Protein 3K69 (pdb70)

Sequence (147 aa):
KLDFSVAVHSILYLDAHRDSKVASRELAQSLHLNPVIRNILSVLHKHGYLTGTTVGKNGGYQLDLALADNLGDLYDLTIPPTISYARFITGPSKADQSPIAANISETLTDLFTVADRQYRAYYHQFTADLQADLNHHGTFLQHEQDSE

B-factor: mean 25.62, std 10.58, range [10.16, 74.31]

Solvent-accessible surface area: 9930 Å² total

Nearest PDB structures (foldseek):
  3k69-assembly1_A-2  TM=1.004E+00  e=1.057E-24  Lactiplantibacillus plantarum
  1ylf-assembly1_C  TM=8.216E-01  e=1.507E-05  Bacillus cereus ATCC 14579
  6y42-assembly1_A  TM=6.771E-01  e=1.929E-05  Streptomyces venezuelae ATCC 10712
  2y75-assembly1_E  TM=6.402E-01  e=7.953E-05  Bacillus subtilis
  6apw-assembly1_A  TM=6.575E-01  e=1.290E-01  Staphylococcus aureus

Secondary structure (DSSP, 8-state):
-HHHHHHHHHHHHHHTTTTS-B-HHHHHHHHTS----HHHHHHHHHTTSSEEE-STT-EEE--S-TT--HHHHHHHHSPPPS--GGG--S-------HHHHHHHHHHHHHHHHHHHHHHHHHHT---HHHHHHHSTTHHHHHHHHH-

Radius of gyration: 19.98 Å; Cα contacts (8 Å, |Δi|>4): 142; chains: 1; bounding box: 66×37×32 Å

Foldseek 3Di:
DCLLVLLVQLLVVLVVCQVAFDALVRSCVSVVHDSVSVVSVVLCCVVPQWPFDDDVRTHIHGDDDQQPFQLVSCCSRPPDDQDPVVVWDADDDPPQDPCNVCRRVVVSVVVVVVVVVVSVVRRVDTVQVVVCVVPPCSVVVVVVVVD

CATH classification: 1.10.10.10

Structure (mmCIF, N/CA/C/O backbone):
data_3K69
#
_entry.id   3K69
#
_cell.length_a   114.173
_cell.length_b   38.054
_cell.length_c   42.275
_cell.angle_alpha   90.000
_cell.angle_beta   110.730
_cell.angle_gamma   90.000
#
_symmetry.space_group_name_H-M   'C 1 2 1'
#
loop_
_entity.id
_entity.type
_entity.pdbx_description
1 polymer 'Putative transcription regulator'
2 non-polymer 'DIMETHYL SULFOXIDE'
3 water water
#
loop_
_atom_site.group_PDB
_atom_site.id
_atom_site.type_symbol
_atom_site.label_atom_id
_atom_site.label_alt_id
_atom_site.label_comp_id
_atom_site.label_asym_id
_atom_site.label_entity_id
_atom_site.label_seq_id
_atom_site.pdbx_PDB_ins_code
_atom_site.Cartn_x
_atom_site.Cartn_y
_atom_site.Cartn_z
_atom_site.occupancy
_atom_site.B_iso_or_equiv
_atom_site.auth_seq_id
_atom_site.auth_comp_id
_atom_site.auth_asym_id
_atom_site.auth_atom_id
_atom_site.pdbx_PDB_model_num
ATOM 17 N N . LYS A 1 8 ? 6.445 11.663 4.165 1.00 35.78 7 LYS A N 1
ATOM 18 C CA . LYS A 1 8 ? 6.714 10.275 3.739 1.00 33.00 7 LYS A CA 1
ATOM 19 C C . LYS A 1 8 ? 8.197 10.110 3.282 1.00 30.17 7 LYS A C 1
ATOM 20 O O . LYS A 1 8 ? 8.721 8.977 3.238 1.00 28.12 7 LYS A O 1
ATOM 25 N N . LEU A 1 9 ? 8.863 11.257 3.018 1.00 24.51 8 LEU A N 1
ATOM 26 C CA . LEU A 1 9 ? 10.327 11.339 2.836 1.00 24.90 8 LEU A CA 1
ATOM 27 C C . LEU A 1 9 ? 11.117 10.792 4.057 1.00 20.59 8 LEU A C 1
ATOM 28 O O . LEU A 1 9 ? 12.298 10.404 3.948 1.00 17.50 8 LEU A O 1
ATOM 33 N N . ASP A 1 10 ? 10.441 10.709 5.196 1.00 18.97 9 ASP A N 1
ATOM 34 C CA . ASP A 1 10 ? 11.090 10.326 6.436 1.00 18.33 9 ASP A CA 1
ATOM 35 C C . ASP A 1 10 ? 11.652 8.916 6.377 1.00 15.45 9 ASP A C 1
ATOM 36 O O . ASP A 1 10 ? 12.650 8.666 7.016 1.00 17.56 9 ASP A O 1
ATOM 41 N N . PHE A 1 11 ? 10.944 7.980 5.728 1.00 15.05 10 PHE A N 1
ATOM 42 C CA . PHE A 1 11 ? 11.446 6.623 5.618 1.00 16.04 10 PHE A CA 1
ATOM 43 C C . PHE A 1 11 ? 12.826 6.612 4.926 1.00 16.24 10 PHE A C 1
ATOM 44 O O . PHE A 1 11 ? 13.801 6.023 5.439 1.00 15.81 10 PHE A O 1
ATOM 52 N N . SER A 1 12 ? 12.911 7.256 3.770 1.00 17.80 11 SER A N 1
ATOM 53 C CA . SER A 1 12 ? 14.192 7.358 3.054 1.00 17.91 11 SER A CA 1
ATOM 54 C C . SER A 1 12 ? 15.267 8.063 3.862 1.00 17.16 11 SER A C 1
ATOM 55 O O . SER A 1 12 ? 16.413 7.661 3.851 1.00 17.51 11 SER A O 1
ATOM 58 N N . VAL A 1 13 ? 14.907 9.126 4.570 1.00 16.14 12 VAL A N 1
ATOM 59 C CA . VAL A 1 13 ? 15.860 9.813 5.448 1.00 18.81 12 VAL A CA 1
ATOM 60 C C . VAL A 1 13 ? 16.440 8.831 6.464 1.00 20.32 12 VAL A C 1
ATOM 61 O O . VAL A 1 13 ? 17.638 8.833 6.678 1.00 20.66 12 VAL A O 1
ATOM 65 N N . ALA A 1 14 ? 15.588 7.979 7.056 1.00 20.01 13 ALA A N 1
ATOM 66 C CA . ALA A 1 14 ? 16.045 6.988 8.024 1.00 19.02 13 ALA A CA 1
ATOM 67 C C . ALA A 1 14 ? 16.899 5.895 7.385 1.00 17.13 13 ALA A C 1
ATOM 68 O O . ALA A 1 14 ? 17.954 5.601 7.880 1.00 17.65 13 ALA A O 1
ATOM 70 N N . VAL A 1 15 ? 16.442 5.326 6.286 1.00 16.49 14 VAL A N 1
ATOM 71 C CA . VAL A 1 15 ? 17.211 4.363 5.557 1.00 16.74 14 VAL A CA 1
ATOM 72 C C . VAL A 1 15 ? 18.575 4.891 5.165 1.00 15.44 14 VAL A C 1
ATOM 73 O O . VAL A 1 15 ? 19.599 4.263 5.451 1.00 17.15 14 VAL A O 1
ATOM 77 N N . HIS A 1 16 ? 18.583 6.038 4.509 1.00 15.87 15 HIS A N 1
ATOM 78 C CA . HIS A 1 16 ? 19.818 6.656 4.040 1.00 17.62 15 HIS A CA 1
ATOM 79 C C . HIS A 1 16 ? 20.776 6.980 5.230 1.00 17.34 15 HIS A C 1
ATOM 80 O O . HIS A 1 16 ? 21.996 6.721 5.163 1.00 15.18 15 HIS A O 1
ATOM 87 N N . SER A 1 17 ? 20.219 7.484 6.340 1.00 18.81 16 SER A N 1
ATOM 88 C CA . SER A 1 17 ? 21.032 7.818 7.501 1.00 16.98 16 SER A CA 1
ATOM 89 C C . SER A 1 17 ? 21.661 6.572 8.140 1.00 17.10 16 SER A C 1
ATOM 90 O O . SER A 1 17 ? 22.864 6.558 8.463 1.00 14.87 16 SER A O 1
ATOM 93 N N . ILE A 1 18 ? 20.859 5.523 8.326 1.00 16.90 17 ILE A N 1
ATOM 94 C CA . ILE A 1 18 ? 21.391 4.242 8.812 1.00 16.46 17 ILE A CA 1
ATOM 95 C C . ILE A 1 18 ? 22.491 3.700 7.897 1.00 17.79 17 ILE A C 1
ATOM 96 O O . ILE A 1 18 ? 23.523 3.243 8.376 1.00 17.09 17 ILE A O 1
ATOM 101 N N . LEU A 1 19 ? 22.279 3.735 6.590 1.00 16.81 18 LEU A N 1
ATOM 102 C CA . LEU A 1 19 ? 23.318 3.258 5.678 1.00 17.67 18 LEU A CA 1
ATOM 103 C C . LEU A 1 19 ? 24.598 4.104 5.789 1.00 15.16 18 LEU A C 1
ATOM 104 O O . LEU A 1 19 ? 25.706 3.577 5.781 1.00 14.59 18 LEU A O 1
ATOM 109 N N . TYR A 1 20 ? 24.442 5.406 5.946 1.00 19.11 19 TYR A N 1
ATOM 110 C CA . TYR A 1 20 ? 25.584 6.291 6.040 1.00 16.42 19 TYR A CA 1
ATOM 111 C C . TYR A 1 20 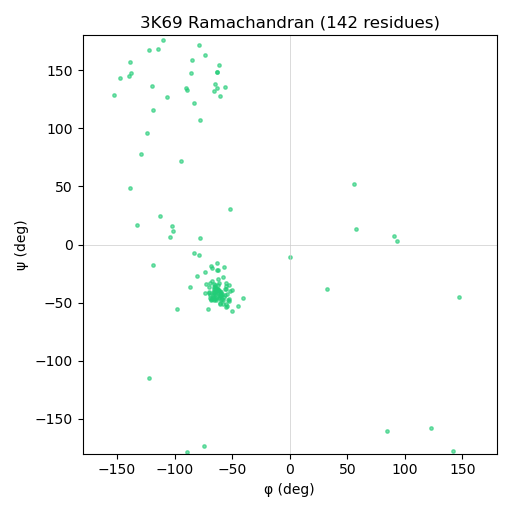? 26.373 5.989 7.310 1.00 19.91 19 TYR A C 1
ATOM 112 O O . TYR A 1 20 ? 27.615 5.821 7.268 1.00 18.86 19 TYR A O 1
ATOM 121 N N . LEU A 1 21 ? 25.648 5.875 8.424 1.00 17.97 20 LEU A N 1
ATOM 122 C CA . LEU A 1 21 ? 26.278 5.546 9.703 1.00 19.01 20 LEU A CA 1
ATOM 123 C C . LEU A 1 21 ? 26.961 4.147 9.703 1.00 19.07 20 LEU A C 1
ATOM 124 O O . LEU A 1 21 ? 28.008 3.975 10.313 1.00 15.29 20 LEU A O 1
ATOM 129 N N . ASP A 1 22 ? 26.377 3.185 8.998 1.00 17.71 21 ASP A N 1
ATOM 130 C CA . ASP A 1 22 ? 26.961 1.851 8.827 1.00 19.45 21 ASP A CA 1
ATOM 131 C C . ASP A 1 22 ? 28.313 1.956 8.094 1.00 18.71 21 ASP A C 1
ATOM 132 O O . ASP A 1 22 ? 29.160 1.122 8.315 1.00 20.25 21 ASP A O 1
ATOM 137 N N . ALA A 1 23 ? 28.499 2.961 7.236 1.00 18.52 22 ALA A N 1
ATOM 138 C CA . ALA A 1 23 ? 29.766 3.131 6.483 1.00 17.63 22 ALA A CA 1
ATOM 139 C C . ALA A 1 23 ? 30.808 3.849 7.315 1.00 17.70 22 ALA A C 1
ATOM 140 O O . ALA A 1 23 ? 31.960 3.947 6.931 1.00 19.97 22 ALA A O 1
ATOM 142 N N . HIS A 1 24 ? 30.427 4.350 8.484 1.00 17.61 23 HIS A N 1
ATOM 143 C CA . HIS A 1 24 ? 31.317 5.175 9.273 1.00 17.12 23 HIS A CA 1
ATOM 144 C C . HIS A 1 24 ? 31.199 4.803 10.746 1.00 18.29 23 HIS A C 1
ATOM 145 O O . HIS A 1 24 ? 31.062 5.672 11.600 1.00 15.06 23 H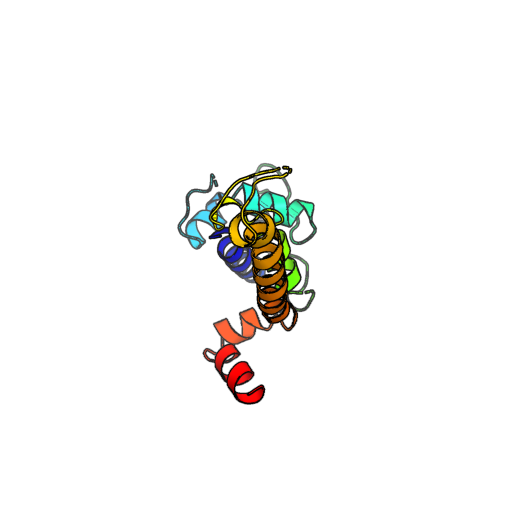IS A O 1
ATOM 152 N N . ARG A 1 25 ? 31.275 3.503 11.036 1.00 17.41 24 ARG A N 1
ATOM 153 C CA . ARG A 1 25 ? 31.041 3.001 12.400 1.00 18.82 24 ARG A CA 1
ATOM 154 C C . ARG A 1 25 ? 32.134 3.424 13.369 1.00 19.80 24 ARG A C 1
ATOM 155 O O . ARG A 1 25 ? 31.904 3.415 14.563 1.00 22.90 24 ARG A O 1
ATOM 163 N N . ASP A 1 26 ? 33.295 3.823 12.856 1.00 20.45 25 ASP A N 1
ATOM 164 C CA . ASP A 1 26 ? 34.374 4.388 13.677 1.00 25.35 25 ASP A CA 1
ATOM 165 C C . ASP A 1 26 ? 34.202 5.869 14.104 1.00 25.90 25 ASP A C 1
ATOM 166 O O . ASP A 1 26 ? 35.089 6.435 14.680 1.00 26.27 25 ASP A O 1
ATOM 171 N N . SER A 1 27 ? 33.068 6.484 13.813 1.00 23.78 26 SER A N 1
ATOM 172 C CA . SER A 1 27 ? 32.914 7.929 13.843 1.00 23.43 26 SER A CA 1
ATOM 173 C C . SER A 1 27 ? 31.610 8.283 14.470 1.00 24.38 26 SER A C 1
ATOM 174 O O . SER A 1 27 ? 30.620 7.560 14.327 1.00 26.48 26 SER A O 1
ATOM 177 N N . LYS A 1 28 ? 31.611 9.413 15.147 1.00 22.97 27 LYS A N 1
ATOM 178 C CA . LYS A 1 28 ? 30.397 10.144 15.411 1.00 24.69 27 LYS A CA 1
ATOM 179 C C . LYS A 1 28 ? 30.160 11.111 14.249 1.00 23.23 27 LYS A C 1
ATOM 180 O O . LYS A 1 28 ? 31.073 11.802 13.773 1.00 25.64 27 LYS A O 1
ATOM 186 N N . VAL A 1 29 ? 28.930 11.110 13.777 1.00 19.79 28 VAL A N 1
ATOM 187 C CA . VAL A 1 29 ? 28.533 11.893 12.626 1.00 18.96 28 VAL A CA 1
ATOM 188 C C . VAL A 1 29 ? 27.451 12.884 13.046 1.00 19.80 28 VAL A C 1
ATOM 189 O O . VAL A 1 29 ? 26.336 12.493 13.417 1.00 20.38 28 VAL A O 1
ATOM 193 N N . ALA A 1 30 ? 27.775 14.161 12.952 1.00 18.23 29 ALA A N 1
ATOM 194 C CA . ALA A 1 30 ? 26.822 15.211 13.280 1.00 21.02 29 ALA A CA 1
ATOM 195 C C . ALA A 1 30 ? 25.755 15.338 12.195 1.00 20.82 29 ALA A C 1
ATOM 196 O O . ALA A 1 30 ? 25.942 14.858 11.070 1.00 17.49 29 ALA A O 1
ATOM 198 N N . SER A 1 31 ? 24.640 15.999 12.531 1.00 20.28 30 SER A N 1
ATOM 199 C CA . SER A 1 31 ? 23.537 16.258 11.605 1.00 23.16 30 SER A CA 1
ATOM 200 C C . SER A 1 31 ? 23.981 16.906 10.317 1.00 21.25 30 SER A C 1
ATOM 201 O O . SER A 1 31 ? 23.437 16.633 9.262 1.00 23.18 30 SER A O 1
ATOM 204 N N . ARG A 1 32 ? 24.920 17.836 10.429 1.00 20.95 31 ARG A N 1
ATOM 205 C CA . ARG A 1 32 ? 25.386 18.579 9.272 1.00 22.85 31 ARG A CA 1
ATOM 206 C C . ARG A 1 32 ? 26.033 17.679 8.237 1.00 20.14 31 ARG A C 1
ATOM 207 O O . ARG A 1 32 ? 25.787 17.860 7.058 1.00 20.45 31 ARG A O 1
ATOM 212 N N . GLU A 1 33 ? 26.797 16.691 8.693 1.00 17.81 32 GLU A N 1
ATOM 213 C CA . GLU A 1 33 ? 27.441 15.736 7.811 1.00 19.64 32 GLU A CA 1
ATOM 214 C C . GLU A 1 33 ? 26.432 14.803 7.142 1.00 20.08 32 GLU A C 1
ATOM 215 O O . GLU A 1 33 ? 26.504 14.547 5.945 1.00 16.67 32 GLU A O 1
ATOM 221 N N . LEU A 1 34 ? 25.496 14.277 7.926 1.00 20.58 33 LEU A N 1
ATOM 222 C CA . LEU A 1 34 ? 24.410 13.470 7.384 1.00 22.49 33 LEU A CA 1
ATOM 223 C C . LEU A 1 34 ? 23.575 14.275 6.378 1.00 23.03 33 LEU A C 1
ATOM 224 O O . LEU A 1 34 ? 23.226 13.758 5.294 1.00 21.64 33 LEU A O 1
ATOM 229 N N . ALA A 1 35 ? 23.246 15.520 6.716 1.00 23.10 34 ALA A N 1
ATOM 230 C CA . ALA A 1 35 ? 22.448 16.337 5.801 1.00 25.07 34 ALA A CA 1
ATOM 231 C C . ALA A 1 35 ? 23.166 16.555 4.455 1.00 26.85 34 ALA A C 1
ATOM 232 O O . ALA A 1 35 ? 22.556 16.385 3.395 1.00 24.09 34 ALA A O 1
ATOM 234 N N . GLN A 1 36 ? 24.460 16.875 4.478 1.00 29.84 35 GLN A N 1
ATOM 235 C CA . GLN A 1 36 ? 25.259 16.871 3.231 1.00 31.35 35 GLN A CA 1
ATOM 236 C C . GLN A 1 36 ? 24.998 15.614 2.370 1.00 33.93 35 GLN A C 1
ATOM 237 O O . GLN A 1 36 ? 24.673 15.733 1.193 1.00 35.20 35 GLN A O 1
ATOM 243 N N . SER A 1 37 ? 25.126 14.419 2.953 1.00 32.96 36 SER A N 1
ATOM 244 C CA . SER A 1 37 ? 24.887 13.163 2.218 1.00 32.25 36 SER A CA 1
ATOM 245 C C . SER A 1 37 ? 23.428 12.993 1.738 1.00 31.02 36 SER A C 1
ATOM 246 O O . SER A 1 37 ? 23.190 12.539 0.627 1.00 29.12 36 SER A O 1
ATOM 249 N N . LEU A 1 38 ? 22.456 13.372 2.563 1.00 30.15 37 LEU A N 1
ATOM 250 C CA . LEU A 1 38 ? 21.061 13.196 2.186 1.0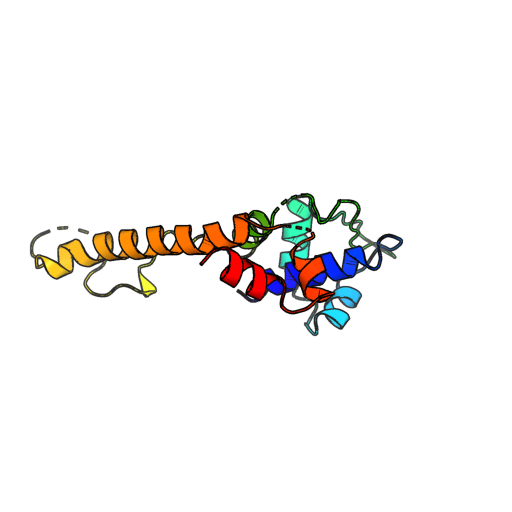0 32.46 37 LEU A CA 1
ATOM 251 C C . LEU A 1 38 ? 20.553 14.271 1.213 1.00 34.60 37 LEU A C 1
ATOM 252 O O . LEU A 1 38 ? 19.447 14.141 0.670 1.00 34.02 37 LEU A O 1
ATOM 257 N N . HIS A 1 39 ? 21.371 15.300 0.997 1.00 35.27 38 HIS A N 1
ATOM 258 C CA . HIS A 1 39 ? 21.001 16.489 0.233 1.00 37.02 38 HIS A CA 1
ATOM 259 C C . HIS A 1 39 ? 19.762 17.169 0.776 1.00 36.78 38 HIS A C 1
ATOM 260 O O . HIS A 1 39 ? 18.817 17.443 0.046 1.00 37.86 38 HIS A O 1
ATOM 267 N N . LEU A 1 40 ? 19.809 17.435 2.082 1.00 37.24 39 LEU A N 1
ATOM 268 C CA . LEU A 1 40 ? 18.754 18.098 2.825 1.00 36.20 39 LEU A CA 1
ATOM 269 C C . LEU A 1 40 ? 19.362 19.101 3.806 1.00 37.55 39 LEU A C 1
ATOM 270 O O . LEU A 1 40 ? 20.538 19.022 4.166 1.00 36.83 39 LEU A O 1
ATOM 275 N N . ASN A 1 41 ? 18.542 20.077 4.187 1.00 38.88 40 ASN A N 1
ATOM 276 C CA . ASN A 1 41 ? 18.789 20.976 5.297 1.00 38.59 40 ASN A CA 1
ATOM 277 C C . ASN A 1 41 ? 18.789 20.113 6.543 1.00 36.53 40 ASN A C 1
ATOM 278 O O . ASN A 1 41 ? 17.927 19.225 6.654 1.00 33.12 40 ASN A O 1
ATOM 283 N N . PRO A 1 42 ? 19.731 20.361 7.479 1.00 36.91 41 PRO A N 1
ATOM 284 C CA . PRO A 1 42 ? 19.686 19.615 8.746 1.00 38.42 41 PRO A CA 1
ATOM 285 C C . PRO A 1 42 ? 18.358 19.733 9.478 1.00 36.67 41 PRO A C 1
ATOM 286 O O . PRO A 1 42 ? 17.899 18.745 10.031 1.00 32.13 41 PRO A O 1
ATOM 290 N N . VAL A 1 43 ? 17.739 20.919 9.446 1.00 40.48 42 VAL A N 1
ATOM 291 C CA . VAL A 1 43 ? 16.435 21.148 10.108 1.00 40.55 42 VAL A CA 1
ATOM 292 C C . VAL A 1 43 ? 15.419 20.120 9.689 1.00 37.69 42 VAL A C 1
ATOM 293 O O . VAL A 1 43 ? 14.563 19.782 10.475 1.00 39.93 42 VAL A O 1
ATOM 305 N N . ILE A 1 45 ? 16.035 16.851 8.794 1.00 35.30 44 ILE A N 1
ATOM 306 C CA . ILE A 1 45 ? 16.355 15.477 9.195 1.00 31.83 44 ILE A CA 1
ATOM 307 C C . ILE A 1 45 ? 16.499 15.305 10.719 1.00 33.63 44 ILE A C 1
ATOM 308 O O . ILE A 1 45 ? 16.617 14.175 11.212 1.00 31.85 44 ILE A O 1
ATOM 313 N N . ARG A 1 46 ? 16.532 16.422 11.439 1.00 33.13 45 ARG A N 1
ATOM 314 C CA . ARG A 1 46 ? 16.793 16.456 12.879 1.00 32.84 45 ARG A CA 1
ATOM 315 C C . ARG A 1 46 ? 15.758 15.636 13.623 1.00 28.13 45 ARG A C 1
ATOM 316 O O . ARG A 1 46 ? 16.090 14.885 14.540 1.00 27.00 45 ARG A O 1
ATOM 324 N N . ASN A 1 47 ? 14.508 15.775 13.222 1.00 23.54 46 ASN A N 1
ATOM 325 C CA . ASN A 1 47 ? 13.444 15.045 13.862 1.00 27.28 46 ASN A CA 1
ATOM 326 C C . ASN A 1 47 ? 13.566 13.542 13.680 1.00 24.66 46 ASN A C 1
ATOM 327 O O . ASN A 1 47 ? 13.395 12.795 14.631 1.00 24.92 46 ASN A O 1
ATOM 332 N N . ILE A 1 48 ? 13.844 13.098 12.464 1.00 25.27 47 ILE A N 1
ATOM 333 C CA . ILE A 1 48 ? 13.968 11.651 12.210 1.00 25.74 47 ILE A CA 1
ATOM 334 C C . ILE A 1 48 ? 15.173 11.040 12.951 1.00 22.43 47 ILE A C 1
ATOM 335 O O . ILE A 1 48 ? 15.061 9.963 13.507 1.00 20.79 47 ILE A O 1
ATOM 340 N N . LEU A 1 49 ? 16.305 11.742 12.970 1.00 20.55 48 LEU A N 1
ATOM 341 C CA . LEU A 1 49 ? 17.492 11.246 13.668 1.00 22.21 48 LEU A CA 1
ATOM 342 C C . LEU A 1 49 ? 17.183 11.110 15.172 1.00 21.65 48 LEU A C 1
ATOM 343 O O . LEU A 1 49 ? 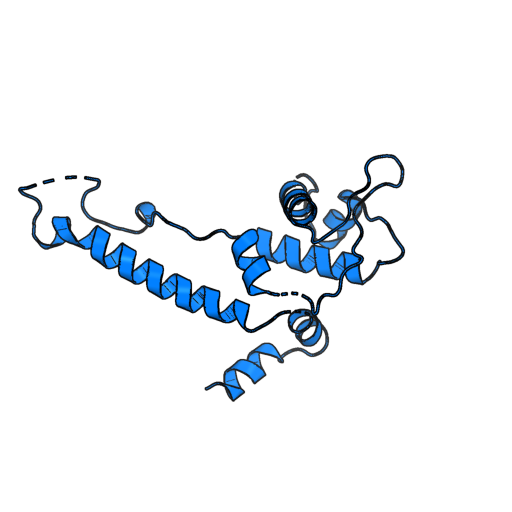17.607 10.156 15.800 1.00 20.75 48 LEU A O 1
ATOM 348 N N . SER A 1 50 ? 16.415 12.062 15.701 1.00 17.74 49 SER A N 1
ATOM 349 C CA . SER A 1 50 ? 15.972 12.055 17.089 1.00 20.16 49 SER A CA 1
ATOM 350 C C . SER A 1 50 ? 15.053 10.873 17.370 1.00 21.65 49 SER A C 1
ATOM 351 O O . SER A 1 50 ? 15.266 10.145 18.334 1.00 20.29 49 SER A O 1
ATOM 354 N N . VAL A 1 51 ? 14.082 10.644 16.487 1.00 22.09 50 VAL A N 1
ATOM 355 C CA . VAL A 1 51 ? 13.171 9.480 16.584 1.00 21.59 50 VAL A CA 1
ATOM 356 C C . VAL A 1 51 ? 13.962 8.146 16.539 1.00 19.28 50 VAL A C 1
ATOM 357 O O . VAL A 1 51 ? 13.687 7.210 17.298 1.00 18.14 50 VAL A O 1
ATOM 361 N N . LEU A 1 52 ? 14.948 8.053 15.665 1.00 16.31 51 LEU A N 1
ATOM 362 C CA . LEU A 1 52 ? 15.738 6.823 15.565 1.00 17.45 51 LEU A CA 1
ATOM 363 C C . LEU A 1 52 ? 16.558 6.604 16.845 1.00 17.29 51 LEU A C 1
ATOM 364 O O . LEU A 1 52 ? 16.621 5.499 17.366 1.00 16.48 51 LEU A O 1
ATOM 369 N N . HIS A 1 53 ? 17.196 7.675 17.320 1.00 17.74 52 HIS A N 1
ATOM 370 C CA . HIS A 1 53 ? 17.872 7.688 18.597 1.00 20.03 52 HIS A CA 1
ATOM 371 C C . HIS A 1 53 ? 16.978 7.275 19.767 1.00 21.07 52 HIS A C 1
ATOM 372 O O . HIS A 1 53 ? 17.345 6.385 20.495 1.00 19.25 52 HIS A O 1
ATOM 379 N N . LYS A 1 54 ? 15.822 7.907 19.932 1.00 20.78 53 LYS A N 1
ATOM 380 C CA . LYS A 1 54 ? 14.908 7.583 21.031 1.00 23.95 53 LYS A CA 1
ATOM 381 C C . LYS A 1 54 ? 14.454 6.132 21.042 1.00 24.38 53 LYS A C 1
ATOM 382 O O . LYS A 1 54 ? 14.144 5.589 22.091 1.00 22.32 53 LYS A O 1
ATOM 388 N N . HIS A 1 55 ? 14.420 5.506 19.869 1.00 23.01 54 HIS A N 1
ATOM 389 C CA . HIS A 1 55 ? 13.957 4.131 19.737 1.00 21.44 54 HIS A CA 1
ATOM 390 C C . HIS A 1 55 ? 15.070 3.083 19.611 1.00 22.23 54 HIS A C 1
ATOM 391 O O . HIS A 1 55 ? 14.798 1.945 19.304 1.00 21.00 54 HIS A O 1
ATOM 398 N N . GLY A 1 56 ? 16.301 3.486 19.867 1.00 19.23 55 GLY A N 1
ATOM 399 C CA . GLY A 1 56 ? 17.403 2.554 20.040 1.00 22.03 55 GLY A CA 1
ATOM 400 C C . GLY A 1 56 ? 18.190 2.190 18.795 1.00 19.85 55 GLY A C 1
ATOM 401 O O . GLY A 1 56 ? 19.038 1.330 18.879 1.00 20.02 55 GLY A O 1
ATOM 402 N N . TYR A 1 57 ? 17.934 2.851 17.660 1.00 19.57 56 TYR A N 1
ATOM 403 C CA . TYR A 1 57 ? 18.649 2.546 16.405 1.00 19.58 56 TYR A CA 1
ATOM 404 C C . TYR A 1 57 ? 20.083 3.034 16.412 1.00 19.54 56 TYR A C 1
ATOM 405 O O . TYR A 1 57 ? 20.953 2.393 15.833 1.00 20.19 56 TYR A O 1
ATOM 414 N N . LEU A 1 58 ? 20.305 4.170 17.075 1.00 19.57 57 LEU A N 1
ATOM 415 C CA . LEU A 1 58 ? 21.510 4.960 16.968 1.00 19.67 57 LEU A CA 1
ATOM 416 C C . LEU A 1 58 ? 21.850 5.445 18.362 1.00 20.25 57 LEU A C 1
ATOM 417 O O . LEU A 1 58 ? 20.947 5.694 19.153 1.00 19.46 57 LEU A O 1
ATOM 422 N N . THR A 1 59 ? 23.137 5.546 18.668 1.00 20.37 58 THR A N 1
ATOM 423 C CA . THR A 1 59 ? 23.585 6.336 19.811 1.00 21.38 58 THR A CA 1
ATOM 424 C C . THR A 1 59 ? 23.737 7.812 19.395 1.00 19.85 58 THR A C 1
ATOM 425 O O . THR A 1 59 ? 23.857 8.118 18.225 1.00 18.47 58 THR A O 1
ATOM 429 N N . GLY A 1 60 ? 23.710 8.723 20.364 1.00 18.40 59 GLY A N 1
ATOM 430 C CA . GLY A 1 60 ? 23.718 10.149 20.059 1.00 21.35 59 GLY A CA 1
ATOM 431 C C . GLY A 1 60 ? 24.334 11.072 21.110 1.00 22.89 59 GLY A C 1
ATOM 432 O O . GLY A 1 60 ? 23.607 11.783 21.781 1.00 29.13 59 GLY A O 1
ATOM 433 N N A THR A 1 61 ? 25.665 11.086 21.196 0.50 22.36 60 THR A N 1
ATOM 434 N N B THR A 1 61 ? 25.663 11.072 21.204 0.50 21.45 60 THR A N 1
ATOM 435 C CA A THR A 1 61 ? 26.380 11.954 22.119 0.50 20.53 60 THR A CA 1
ATOM 436 C CA B THR A 1 61 ? 26.413 11.935 22.104 0.50 18.59 60 THR A CA 1
ATOM 437 C C A THR A 1 61 ? 26.279 13.413 21.666 0.50 19.49 60 THR A C 1
ATOM 438 C C B THR A 1 61 ? 26.323 13.413 21.669 0.50 18.60 60 THR A C 1
ATOM 439 O O A THR A 1 61 ? 26.395 13.732 20.479 0.50 18.77 60 THR A O 1
ATOM 440 O O B THR A 1 61 ? 26.485 13.745 20.492 0.50 17.99 60 THR A O 1
ATOM 447 N N . VAL A 1 62 ? 26.051 14.286 22.626 1.00 17.09 61 VAL A N 1
ATOM 448 C CA . VAL A 1 62 ? 25.902 15.724 22.382 1.00 16.10 61 VAL A CA 1
ATOM 449 C C . VAL A 1 62 ? 27.208 16.473 22.662 1.00 17.95 61 VAL A C 1
ATOM 450 O O . VAL A 1 62 ? 27.931 16.174 23.626 1.00 18.26 61 VAL A O 1
ATOM 454 N N . GLY A 1 63 ? 27.503 17.450 21.798 1.00 14.96 62 GLY A N 1
ATOM 455 C CA . GLY A 1 63 ? 28.466 18.493 22.083 1.00 17.17 62 GLY A CA 1
ATOM 456 C C . GLY A 1 63 ? 29.563 18.535 21.041 1.00 18.86 62 GLY A C 1
ATOM 457 O O . GLY A 1 63 ? 29.391 18.015 19.945 1.00 17.02 62 GLY A O 1
ATOM 458 N N . LYS A 1 64 ? 30.702 19.108 21.415 1.00 22.76 63 LYS A N 1
ATOM 459 C CA . LYS A 1 64 ? 31.874 19.195 20.523 1.00 25.44 63 LYS A CA 1
ATOM 460 C C . LYS A 1 64 ? 32.359 17.805 20.107 1.00 25.21 63 LYS A C 1
ATOM 461 O O . LYS A 1 64 ? 32.571 16.920 20.946 1.00 24.23 63 LYS A O 1
ATOM 467 N N . ASN A 1 65 ? 32.507 17.601 18.807 1.00 26.47 64 ASN A N 1
ATOM 468 C CA . ASN A 1 65 ? 32.821 16.274 18.265 1.00 30.81 64 ASN A CA 1
ATOM 469 C C . ASN A 1 65 ? 31.807 15.172 18.615 1.00 30.11 64 ASN A C 1
ATOM 470 O O . ASN A 1 65 ? 32.108 13.974 18.420 1.00 30.11 64 ASN A O 1
ATOM 475 N N . GLY A 1 66 ? 30.629 15.567 19.115 1.00 25.89 65 GLY A N 1
ATOM 476 C CA . GLY A 1 66 ? 29.527 14.631 19.353 1.00 26.69 65 GLY A CA 1
ATOM 477 C C . GLY A 1 66 ? 28.869 14.228 18.038 1.00 25.29 65 GLY A C 1
ATOM 478 O O . GLY A 1 66 ? 29.326 14.609 16.954 1.00 23.71 65 GLY A O 1
ATOM 479 N N . GLY A 1 67 ? 27.769 13.492 18.130 1.00 19.74 66 GLY A N 1
ATOM 480 C CA . GLY A 1 67 ? 27.053 13.084 16.948 1.00 16.92 66 GLY A CA 1
ATOM 481 C C . GLY A 1 67 ? 26.517 11.687 17.088 1.00 18.71 66 GLY A C 1
ATOM 482 O O . GLY A 1 67 ? 26.735 11.035 18.108 1.00 17.33 66 GLY A O 1
ATOM 483 N N . TYR A 1 68 ? 25.888 11.239 16.014 1.00 17.92 67 TYR A N 1
ATOM 484 C CA . TYR A 1 68 ? 25.265 9.934 15.929 1.00 18.71 67 TYR A CA 1
ATOM 485 C C . TYR A 1 68 ? 26.227 8.853 15.521 1.00 18.38 67 TYR A C 1
ATOM 486 O O . TYR A 1 68 ? 27.163 9.046 14.753 1.00 16.14 67 TYR A O 1
ATOM 495 N N . GLN A 1 69 ? 25.966 7.674 16.042 1.00 18.56 68 GLN A N 1
ATOM 496 C CA . GLN A 1 69 ? 26.810 6.547 15.767 1.00 20.31 68 GLN A CA 1
ATOM 497 C C . GLN A 1 69 ? 25.925 5.275 15.748 1.00 20.08 68 GLN A C 1
ATOM 498 O O . GLN A 1 69 ? 24.892 5.167 16.436 1.00 19.34 68 GLN A O 1
ATOM 504 N N . LEU A 1 70 ? 26.268 4.378 14.853 1.00 19.98 69 LEU A N 1
ATOM 505 C CA . LEU A 1 70 ? 25.586 3.111 14.731 1.00 18.45 69 LEU A CA 1
ATOM 506 C C . LEU A 1 70 ? 26.518 2.062 15.289 1.00 21.06 69 LEU A C 1
ATOM 507 O O . LEU A 1 70 ? 27.649 1.946 14.841 1.00 21.60 69 LEU A O 1
ATOM 512 N N . ASP A 1 71 ? 26.014 1.266 16.225 1.00 21.42 70 ASP A N 1
ATOM 513 C CA . ASP A 1 71 ? 26.750 0.135 16.740 1.00 23.22 70 ASP A CA 1
ATOM 514 C C . ASP A 1 71 ? 25.906 -1.130 16.788 1.00 23.96 70 ASP A C 1
ATOM 515 O O . ASP A 1 71 ? 26.290 -2.084 17.447 1.00 26.66 70 ASP A O 1
ATOM 520 N N . LEU A 1 72 ? 24.789 -1.157 16.073 1.00 22.35 71 LEU A N 1
ATOM 521 C CA . LEU A 1 72 ? 23.958 -2.355 15.970 1.00 22.88 71 LEU A CA 1
ATOM 522 C C . LEU A 1 72 ? 23.982 -2.870 14.515 1.00 21.71 71 LEU A C 1
ATOM 523 O O . LEU A 1 72 ? 24.487 -2.184 13.607 1.00 20.38 71 LEU A O 1
ATOM 528 N N . ALA A 1 73 ? 23.463 -4.087 14.319 1.00 20.02 72 ALA A N 1
ATOM 529 C CA . ALA A 1 73 ? 23.508 -4.771 13.031 1.00 17.24 72 ALA A CA 1
ATOM 530 C C . ALA A 1 73 ? 22.284 -4.434 12.213 1.00 18.06 72 ALA A C 1
ATOM 531 O O . ALA A 1 73 ? 21.156 -4.515 12.726 1.00 13.00 72 ALA A O 1
ATOM 533 N N . LEU A 1 74 ? 22.486 -4.134 10.931 1.00 18.33 73 LEU A N 1
ATOM 534 C CA . LEU A 1 74 ? 21.399 -3.977 9.952 1.00 18.80 73 LEU A CA 1
ATOM 535 C C . LEU A 1 74 ? 20.497 -5.214 9.883 1.00 21.04 73 LEU A C 1
ATOM 536 O O . LEU A 1 74 ? 19.299 -5.095 9.671 1.00 18.47 73 LEU A O 1
ATOM 541 N N . ALA A 1 75 ? 21.069 -6.404 10.087 1.00 18.45 74 ALA A N 1
ATOM 542 C CA . ALA A 1 75 ? 20.281 -7.638 10.053 1.00 18.19 74 ALA A CA 1
ATOM 543 C C . ALA A 1 75 ? 19.230 -7.661 11.170 1.00 17.95 74 ALA A C 1
ATOM 544 O O . ALA A 1 75 ? 18.221 -8.306 11.036 1.00 17.47 74 ALA A O 1
ATOM 546 N N . ASP A 1 76 ? 19.435 -6.887 12.229 1.00 19.10 75 ASP A N 1
ATOM 547 C CA . ASP A 1 76 ? 18.479 -6.856 13.354 1.00 18.69 75 ASP A CA 1
ATOM 548 C C . ASP A 1 76 ? 17.435 -5.745 13.292 1.00 18.72 75 ASP A C 1
ATOM 549 O O . ASP A 1 76 ? 16.655 -5.573 14.227 1.00 18.70 75 ASP A O 1
ATOM 562 N N . ASN A 1 78 ? 14.312 -4.809 11.314 1.00 19.18 77 ASN A N 1
ATOM 563 C CA . ASN A 1 78 ? 13.215 -5.096 10.418 1.00 18.36 77 ASN A CA 1
ATOM 564 C C . ASN A 1 78 ? 12.773 -3.847 9.659 1.00 15.83 77 ASN A C 1
ATOM 565 O O . ASN A 1 78 ? 12.480 -2.792 10.253 1.00 15.36 77 ASN A O 1
ATOM 570 N N . LEU A 1 79 ? 12.694 -3.977 8.340 1.00 15.38 78 LEU A N 1
ATOM 571 C CA . LEU A 1 79 ? 12.350 -2.876 7.465 1.00 15.23 78 LEU A CA 1
ATOM 572 C C . LEU A 1 79 ? 10.924 -2.378 7.697 1.00 13.69 78 LEU A C 1
ATOM 573 O O . LEU A 1 79 ? 10.656 -1.225 7.603 1.00 14.87 78 LEU A O 1
ATOM 578 N N . GLY A 1 80 ? 10.018 -3.279 8.024 1.00 15.70 79 GLY A N 1
ATOM 579 C CA . GLY A 1 80 ? 8.683 -2.943 8.362 1.00 15.03 79 GLY A CA 1
ATOM 580 C C . GLY A 1 80 ? 8.516 -2.236 9.665 1.00 16.68 79 GLY A C 1
ATOM 581 O O . GLY A 1 80 ? 7.725 -1.319 9.748 1.00 16.32 79 GLY A O 1
ATOM 582 N N . ASP A 1 81 ? 9.241 -2.674 10.685 1.00 16.93 80 ASP A N 1
ATOM 583 C CA . ASP A 1 81 ? 9.368 -1.918 11.920 1.00 17.66 80 ASP A CA 1
ATOM 584 C C . ASP A 1 81 ? 9.849 -0.499 11.623 1.00 14.91 80 ASP A C 1
ATOM 585 O O . ASP A 1 81 ? 9.268 0.448 12.090 1.00 16.32 80 ASP A O 1
ATOM 590 N N . LEU A 1 82 ? 10.881 -0.354 10.822 1.00 18.61 81 LEU A N 1
ATOM 591 C CA . LEU A 1 82 ? 11.376 0.987 10.470 1.00 18.17 81 LEU A CA 1
ATOM 592 C C . LEU A 1 82 ? 10.327 1.838 9.731 1.00 17.50 81 LEU A C 1
ATOM 593 O O . LEU A 1 82 ? 10.107 3.018 10.076 1.00 17.01 81 LEU A O 1
ATOM 598 N N . TYR A 1 83 ? 9.664 1.225 8.740 1.00 17.56 82 TYR A N 1
ATOM 599 C CA . TYR A 1 83 ? 8.608 1.885 7.945 1.00 18.67 82 TYR A CA 1
ATOM 600 C C . TYR A 1 83 ? 7.478 2.372 8.880 1.00 19.59 82 TYR A C 1
ATOM 601 O O . TYR A 1 83 ? 7.028 3.507 8.778 1.00 17.81 82 TYR A O 1
ATOM 610 N N . ASP A 1 84 ? 7.040 1.488 9.776 1.00 18.64 83 ASP A N 1
ATOM 611 C CA . ASP A 1 84 ? 5.943 1.776 10.664 1.00 17.90 83 ASP A CA 1
ATOM 612 C C . ASP A 1 84 ? 6.306 2.900 11.628 1.00 20.62 83 ASP A C 1
ATOM 613 O O . ASP A 1 84 ? 5.458 3.754 11.941 1.00 18.81 83 ASP A O 1
ATOM 618 N N . LEU A 1 85 ? 7.568 2.937 12.070 1.00 19.98 84 LEU A N 1
ATOM 619 C CA . LEU A 1 85 ? 8.031 4.022 12.931 1.00 19.02 84 LEU A CA 1
ATOM 620 C C . LEU A 1 85 ? 8.087 5.358 12.203 1.00 17.89 84 LEU A C 1
ATOM 621 O O . LEU A 1 85 ? 7.612 6.361 12.710 1.00 19.52 84 LEU A O 1
ATOM 626 N N . THR A 1 86 ? 8.654 5.383 11.019 1.00 20.17 85 THR A N 1
ATOM 627 C CA . THR A 1 86 ? 8.868 6.628 10.309 1.00 20.41 85 THR A CA 1
ATOM 628 C C . THR A 1 86 ? 7.616 7.128 9.597 1.00 22.72 85 THR A C 1
ATOM 629 O O . THR A 1 86 ? 7.495 8.315 9.365 1.00 21.61 85 THR A O 1
ATOM 633 N N . ILE A 1 87 ? 6.709 6.219 9.227 1.00 22.90 86 ILE A N 1
ATOM 634 C CA . ILE A 1 87 ? 5.460 6.581 8.543 1.00 23.04 86 ILE A CA 1
ATOM 635 C C . ILE A 1 87 ? 4.324 5.909 9.320 1.00 23.26 86 ILE A C 1
ATOM 636 O O . ILE A 1 87 ? 3.845 4.882 8.917 1.00 22.54 86 ILE A O 1
ATOM 641 N N . PRO A 1 88 ? 3.917 6.479 10.469 1.00 21.58 87 PRO A N 1
ATOM 642 C CA . PRO A 1 88 ? 2.991 5.723 11.349 1.00 23.88 87 PRO A CA 1
ATOM 643 C C . PRO A 1 88 ? 1.619 5.421 10.698 1.00 25.78 87 PRO A C 1
ATOM 644 O O . PRO A 1 88 ? 1.178 6.168 9.844 1.00 23.83 87 PRO A O 1
ATOM 648 N N . PRO A 1 89 ? 0.987 4.293 11.043 1.00 28.46 88 PRO A N 1
ATOM 649 C CA . PRO A 1 89 ? -0.319 3.979 10.431 1.00 29.94 88 PRO A CA 1
ATOM 650 C C . PRO A 1 89 ? -1.392 5.086 10.617 1.00 30.49 88 PRO A C 1
ATOM 651 O O . PRO A 1 89 ? -1.519 5.638 11.699 1.00 29.07 88 PRO A O 1
ATOM 655 N N . THR A 1 90 ? -2.115 5.398 9.533 1.00 31.59 89 THR A N 1
ATOM 656 C CA . THR A 1 90 ? -3.357 6.181 9.571 1.00 31.93 89 THR A CA 1
ATOM 657 C C . THR A 1 90 ? -4.463 5.399 10.309 1.00 32.30 89 THR A C 1
ATOM 658 O O . THR A 1 90 ? -4.707 4.196 10.053 1.00 33.08 89 THR A O 1
ATOM 662 N N . ILE A 1 91 ? -5.132 6.073 11.217 1.00 33.34 90 ILE A N 1
ATOM 663 C CA . ILE A 1 91 ? -6.379 5.538 11.804 1.00 34.19 90 ILE A CA 1
ATOM 664 C C . ILE A 1 91 ? -7.593 6.164 11.065 1.00 34.32 90 ILE A C 1
ATOM 665 O O . ILE A 1 91 ? -8.436 5.425 10.516 1.00 33.89 90 ILE A O 1
ATOM 670 N N . SER A 1 92 ? -7.661 7.506 11.030 1.00 32.15 91 SER A N 1
ATOM 671 C CA . SER A 1 92 ? -8.691 8.199 10.237 1.00 28.95 91 SER A CA 1
ATOM 672 C C . SER A 1 92 ? -8.367 8.390 8.737 1.00 25.55 91 SER A C 1
ATOM 673 O O . SER A 1 92 ? -7.382 9.053 8.354 1.00 23.35 91 SER A O 1
ATOM 676 N N . TYR A 1 93 ? -9.249 7.862 7.899 1.00 20.79 92 TYR A N 1
ATOM 677 C CA . TYR A 1 93 ? -9.168 8.049 6.441 1.00 20.42 92 TYR A CA 1
ATOM 678 C C . TYR A 1 93 ? -10.181 9.097 5.954 1.00 19.13 92 TYR A C 1
ATOM 679 O O . TYR A 1 93 ? -10.454 9.180 4.747 1.00 20.15 92 TYR A O 1
ATOM 688 N N . ALA A 1 94 ? -10.733 9.904 6.861 1.00 18.69 93 ALA A N 1
ATOM 689 C CA . ALA A 1 94 ? -11.764 10.881 6.495 1.00 18.84 93 ALA A CA 1
ATOM 690 C C . ALA A 1 94 ? -11.416 11.786 5.289 1.00 19.27 93 ALA A C 1
ATOM 691 O O . ALA A 1 94 ? -12.282 12.091 4.480 1.00 19.83 93 ALA A O 1
ATOM 693 N N . ARG A 1 95 ? -10.172 12.223 5.174 1.00 19.50 94 ARG A N 1
ATOM 694 C CA . ARG A 1 95 ? -9.784 13.093 4.062 1.00 21.76 94 ARG A CA 1
ATOM 695 C C . ARG A 1 95 ? -9.953 12.390 2.704 1.00 20.84 94 ARG A C 1
ATOM 696 O O . ARG A 1 95 ? -10.014 13.052 1.682 1.00 21.45 94 ARG A O 1
ATOM 699 N N . PHE A 1 96 ? -9.968 11.059 2.697 1.00 20.33 95 PHE A N 1
ATOM 700 C CA . PHE A 1 96 ? -10.110 10.289 1.462 1.00 22.38 95 PHE A CA 1
ATOM 701 C C . PHE A 1 96 ? -11.502 9.685 1.239 1.00 19.99 95 PHE A C 1
ATOM 702 O O . PHE A 1 96 ? -11.690 8.897 0.331 1.00 20.87 95 PHE A O 1
ATOM 710 N N . ILE A 1 97 ? -12.444 10.030 2.099 1.00 18.49 96 ILE A N 1
ATOM 711 C CA . ILE A 1 97 ? -13.778 9.473 2.073 1.00 19.68 96 ILE A CA 1
ATOM 712 C C . ILE A 1 97 ? -14.839 10.585 1.862 1.00 20.63 96 ILE A C 1
ATOM 713 O O . ILE A 1 97 ? -14.786 11.678 2.467 1.00 21.45 96 ILE A O 1
ATOM 718 N N . THR A 1 98 ? -15.799 10.274 0.996 1.00 23.96 97 THR A N 1
ATOM 719 C CA . THR A 1 98 ? -16.945 11.150 0.622 1.00 26.64 97 THR A CA 1
ATOM 720 C C . THR A 1 98 ? -18.184 10.965 1.539 1.00 28.75 97 THR A C 1
ATOM 721 O O . THR A 1 98 ? -18.161 10.157 2.473 1.00 27.11 97 THR A O 1
ATOM 725 N N . GLY A 1 99 ? -19.270 11.689 1.261 1.00 32.11 98 GLY A N 1
ATOM 726 C CA . GLY A 1 99 ? -20.495 11.608 2.077 1.00 37.02 98 GLY A CA 1
ATOM 727 C C . GLY A 1 99 ? -20.416 12.526 3.300 1.00 41.42 98 GLY A C 1
ATOM 728 O O . GLY A 1 99 ? -19.595 13.462 3.306 1.00 41.39 98 GLY A O 1
ATOM 729 N N . PRO A 1 100 ? -21.259 12.266 4.343 1.00 45.98 99 PRO A N 1
ATOM 730 C CA . PRO A 1 100 ? -21.224 12.980 5.632 1.00 48.45 99 PRO A CA 1
ATOM 731 C C . PRO A 1 100 ? -20.125 12.542 6.632 1.00 50.67 99 PRO A C 1
ATOM 732 O O . PRO A 1 100 ? -19.431 11.537 6.431 1.00 49.86 99 PRO A O 1
ATOM 736 N N . SER A 1 101 ? -20.010 13.316 7.709 1.00 54.63 100 SER A N 1
ATOM 737 C CA . SER A 1 101 ? -19.072 13.068 8.816 1.00 56.55 100 SER A CA 1
ATOM 738 C C . SER A 1 101 ? -19.817 12.634 10.109 1.00 58.27 100 SER A C 1
ATOM 739 O O . SER A 1 101 ? -21.063 12.606 10.140 1.00 59.06 100 SER A O 1
ATOM 742 N N . LYS A 1 102 ? -19.060 12.308 11.165 1.00 58.44 101 LYS A N 1
ATOM 743 C CA . LYS A 1 102 ? -19.636 11.794 12.428 1.00 58.49 101 LYS A CA 1
ATOM 744 C C . LYS A 1 102 ? -20.249 12.887 13.323 1.00 58.76 101 LYS A C 1
ATOM 745 O O . LYS A 1 102 ? -21.124 13.658 12.907 1.00 58.60 101 LYS A O 1
ATOM 747 N N . ALA A 1 107 ? -29.374 9.312 10.688 1.00 54.88 106 ALA A N 1
ATOM 748 C CA . ALA A 1 107 ? -30.796 9.008 10.969 1.00 55.36 106 ALA A CA 1
ATOM 749 C C . ALA A 1 107 ? -31.679 9.144 9.720 1.00 54.65 106 ALA A C 1
ATOM 750 O O . ALA A 1 107 ? -32.548 8.298 9.477 1.00 54.88 106 ALA A O 1
ATOM 752 N N . ASP A 1 108 ? -31.474 10.230 8.962 1.00 53.46 107 ASP A N 1
ATOM 753 C CA . ASP A 1 108 ? -31.962 10.341 7.570 1.00 51.63 107 ASP A CA 1
ATOM 754 C C . ASP A 1 108 ? -30.770 10.367 6.613 1.00 49.58 107 ASP A C 1
ATOM 755 O O . ASP A 1 108 ? -30.869 10.890 5.501 1.00 50.92 107 ASP A O 1
ATOM 757 N N . GLN A 1 109 ? -29.642 9.807 7.041 1.00 45.99 108 GLN A N 1
ATOM 758 C CA . GLN A 1 109 ? -28.613 9.444 6.097 1.00 43.14 108 GLN A CA 1
ATOM 759 C C . GLN A 1 109 ? -29.179 8.377 5.172 1.00 41.19 108 GLN A C 1
ATOM 760 O O . GLN A 1 109 ? -29.846 7.438 5.620 1.00 37.67 108 GLN A O 1
ATOM 766 N N . SER A 1 110 ? -28.938 8.547 3.872 1.00 40.40 109 SER A N 1
ATOM 767 C CA . SER A 1 110 ? -29.254 7.515 2.904 1.00 39.22 109 SER A CA 1
ATOM 768 C C . SER A 1 110 ? -28.421 6.300 3.262 1.00 35.07 109 SER A C 1
ATOM 769 O O . SER A 1 110 ? -27.367 6.431 3.883 1.00 34.67 109 SER A O 1
ATOM 772 N N . PRO A 1 111 ? -28.894 5.116 2.878 1.00 33.78 110 PRO A N 1
ATOM 773 C CA . PRO A 1 111 ? -28.087 3.913 3.005 1.00 33.51 110 PRO A CA 1
ATOM 774 C C . PRO A 1 111 ? -26.601 4.129 2.626 1.00 32.13 110 PRO A C 1
ATOM 775 O O . PRO A 1 111 ? -25.726 3.724 3.380 1.00 34.00 110 PRO A O 1
ATOM 779 N N . ILE A 1 112 ? -26.328 4.802 1.515 1.00 28.83 111 ILE A N 1
ATOM 780 C CA . ILE A 1 112 ? -24.953 4.947 1.024 1.00 29.75 111 ILE A CA 1
ATOM 781 C C . ILE A 1 112 ? -24.201 5.881 1.928 1.00 28.02 111 ILE A C 1
ATOM 782 O O . ILE A 1 112 ? -23.171 5.518 2.460 1.00 26.99 111 ILE A O 1
ATOM 787 N N . ALA A 1 113 ? -24.736 7.085 2.111 1.00 28.72 112 ALA A N 1
ATOM 788 C CA . ALA A 1 113 ? -24.121 8.085 2.984 1.00 27.18 112 ALA A CA 1
ATOM 789 C C . ALA A 1 113 ? -23.883 7.607 4.413 1.00 25.09 112 ALA A C 1
ATOM 790 O O . ALA A 1 113 ? -22.908 7.986 5.015 1.00 27.56 112 ALA A O 1
ATOM 792 N N . ALA A 1 114 ? -24.786 6.791 4.954 1.00 24.20 113 ALA A N 1
ATOM 793 C CA . ALA A 1 114 ? -24.689 6.347 6.353 1.00 22.03 113 ALA A CA 1
ATOM 794 C C . ALA A 1 114 ? -23.580 5.319 6.564 1.00 19.46 113 ALA A C 1
ATOM 795 O O . ALA A 1 114 ? -23.123 5.131 7.669 1.00 19.09 113 ALA A O 1
ATOM 797 N N . ASN A 1 115 ? -23.202 4.625 5.496 1.00 15.41 114 ASN A N 1
ATOM 798 C CA . ASN A 1 115 ? -22.388 3.402 5.576 1.00 13.97 114 ASN A CA 1
ATOM 799 C C . ASN A 1 115 ? -21.035 3.454 4.889 1.00 13.13 114 ASN A C 1
ATOM 800 O O . ASN A 1 115 ? -20.186 2.611 5.133 1.00 15.27 114 ASN A O 1
ATOM 805 N N . ILE A 1 116 ? -20.868 4.417 3.994 1.00 14.97 115 ILE A N 1
ATOM 806 C CA . ILE A 1 116 ? -19.686 4.512 3.157 1.00 15.28 115 ILE A CA 1
ATOM 807 C C . ILE A 1 116 ? -18.419 4.727 3.965 1.00 13.68 115 ILE A C 1
ATOM 808 O O . ILE A 1 116 ? -17.376 4.121 3.687 1.00 13.84 115 ILE A O 1
ATOM 813 N N . SER A 1 117 ? -18.479 5.573 4.985 1.00 16.47 116 SER A N 1
ATOM 814 C CA . SER A 1 117 ? -17.267 5.865 5.736 1.00 17.70 116 SER A CA 1
ATOM 815 C C . SER A 1 117 ? -16.763 4.609 6.427 1.00 16.36 116 SER A C 1
ATOM 816 O O . SER A 1 117 ? -15.572 4.305 6.385 1.00 13.87 116 SER A O 1
ATOM 819 N N . GLU A 1 118 ? -17.665 3.829 7.019 1.00 15.17 117 GLU A N 1
ATOM 820 C CA . GLU A 1 118 ? -17.195 2.634 7.721 1.00 15.27 117 GLU A CA 1
ATOM 821 C C . GLU A 1 118 ? -16.667 1.555 6.763 1.00 13.58 117 GLU A C 1
ATOM 822 O O . GLU A 1 118 ? -15.684 0.916 7.059 1.00 14.83 117 GLU A O 1
ATOM 828 N N . THR A 1 119 ? -17.346 1.348 5.637 1.00 12.79 118 THR A N 1
ATOM 829 C CA . THR A 1 119 ? -16.891 0.433 4.581 1.00 13.01 118 THR A CA 1
ATOM 830 C C . THR A 1 119 ? -15.532 0.775 3.958 1.00 12.55 118 THR A C 1
ATOM 831 O O . THR A 1 119 ? -14.642 -0.083 3.834 1.00 13.24 118 THR A O 1
ATOM 835 N N . LEU A 1 120 ? -15.346 2.035 3.594 1.00 11.89 119 LEU A N 1
ATOM 836 C CA . LEU A 1 120 ? -14.059 2.468 3.032 1.00 12.20 119 LEU A 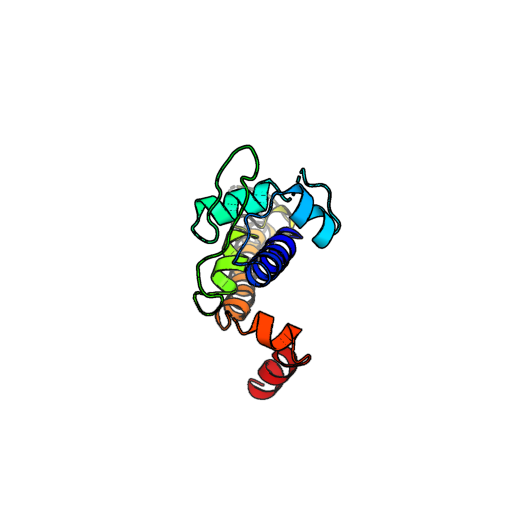CA 1
ATOM 837 C C . LEU A 1 120 ? -12.947 2.485 4.022 1.00 12.89 119 LEU A C 1
ATOM 838 O O . LEU A 1 120 ? -11.808 2.144 3.682 1.00 14.08 119 LEU A O 1
ATOM 843 N N . THR A 1 121 ? -13.260 2.870 5.261 1.00 13.73 120 THR A N 1
ATOM 844 C CA . THR A 1 121 ? -12.285 2.811 6.327 1.00 13.17 120 THR A CA 1
ATOM 845 C C . THR A 1 121 ? -11.779 1.374 6.509 1.00 15.85 120 THR A C 1
ATOM 846 O O . THR A 1 121 ? -10.578 1.152 6.600 1.00 14.72 120 THR A O 1
ATOM 850 N N . ASP A 1 122 ? -12.684 0.402 6.548 1.00 15.07 121 ASP A N 1
ATOM 851 C CA . ASP A 1 122 ? -12.239 -0.975 6.688 1.00 16.00 121 ASP A CA 1
ATOM 852 C C . ASP A 1 122 ? -11.404 -1.428 5.464 1.00 15.05 121 ASP A C 1
ATOM 853 O O . ASP A 1 122 ? -10.330 -2.016 5.624 1.00 17.99 121 ASP A O 1
ATOM 858 N N . LEU A 1 123 ? -11.918 -1.146 4.273 1.00 13.30 122 LEU A N 1
ATOM 859 C CA . LEU A 1 123 ? -11.230 -1.414 3.029 1.00 14.08 122 LEU A CA 1
ATOM 860 C C . LEU A 1 123 ? -9.759 -0.872 3.012 1.00 16.60 122 LEU A C 1
ATOM 861 O O . LEU A 1 123 ? -8.807 -1.630 2.790 1.00 11.70 122 LEU A O 1
ATOM 866 N N . PHE A 1 124 ? -9.615 0.430 3.239 1.00 15.86 123 PHE A N 1
ATOM 867 C CA . PHE A 1 124 ? -8.317 1.130 3.248 1.00 15.82 123 PHE A CA 1
ATOM 868 C C . PHE A 1 124 ? -7.403 0.614 4.361 1.00 15.28 123 PHE A C 1
ATOM 869 O O . PHE A 1 124 ? -6.198 0.477 4.165 1.00 16.74 123 PHE A O 1
ATOM 877 N N . THR A 1 125 ? -7.977 0.305 5.529 1.00 17.27 124 THR A N 1
ATOM 878 C CA . THR A 1 125 ? -7.187 -0.229 6.648 1.00 18.16 124 THR A CA 1
ATOM 879 C C . THR A 1 125 ? -6.655 -1.619 6.368 1.00 16.58 124 THR A C 1
ATOM 880 O O . THR A 1 125 ? -5.475 -1.896 6.604 1.00 19.65 124 THR A O 1
ATOM 884 N N . VAL A 1 126 ? -7.500 -2.513 5.869 1.00 17.63 125 VAL A N 1
ATOM 885 C CA . VAL A 1 126 ? -7.020 -3.834 5.494 1.00 14.86 125 VAL A CA 1
ATOM 886 C C . VAL A 1 126 ? -5.933 -3.749 4.396 1.00 18.34 125 VAL A C 1
ATOM 887 O O . VAL A 1 126 ? -4.910 -4.456 4.458 1.00 15.46 125 VAL A O 1
ATOM 891 N N . ALA A 1 127 ? -6.181 -2.910 3.378 1.00 17.20 126 ALA A N 1
ATOM 892 C CA . ALA A 1 127 ? -5.261 -2.742 2.268 1.00 17.21 126 ALA A CA 1
ATOM 893 C C . ALA A 1 127 ? -3.944 -2.228 2.813 1.00 16.20 126 ALA A C 1
ATOM 894 O O . ALA A 1 127 ? -2.904 -2.691 2.406 1.00 16.79 126 ALA A O 1
ATOM 896 N N . ASP A 1 128 ? -3.989 -1.272 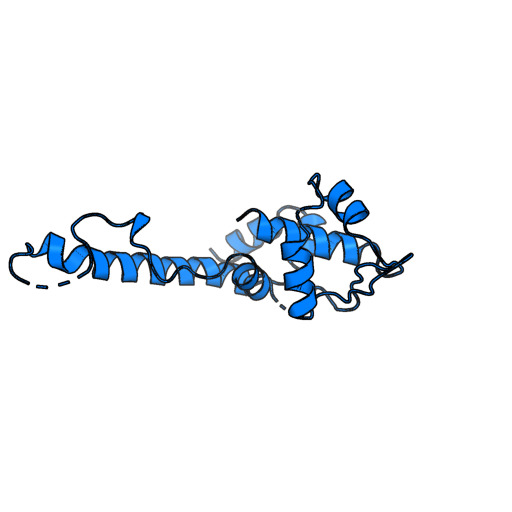3.733 1.00 16.25 127 ASP A N 1
ATOM 897 C CA . ASP A 1 128 ? -2.757 -0.720 4.291 1.00 18.34 127 ASP A CA 1
ATOM 898 C C . ASP A 1 128 ? -1.971 -1.788 5.109 1.00 16.54 127 ASP A C 1
ATOM 899 O O . ASP A 1 128 ? -0.739 -1.829 5.044 1.00 13.71 127 ASP A O 1
ATOM 904 N N . ARG A 1 129 ? -2.664 -2.701 5.780 1.00 13.30 128 ARG A N 1
ATOM 905 C CA . ARG A 1 129 ? -1.962 -3.787 6.467 1.00 17.25 128 ARG A CA 1
ATOM 906 C C . ARG A 1 129 ? -1.255 -4.689 5.474 1.00 19.02 128 ARG A C 1
ATOM 907 O O . ARG A 1 129 ? -0.152 -5.120 5.734 1.00 19.19 128 ARG A O 1
ATOM 915 N N . GLN A 1 130 ? -1.882 -4.9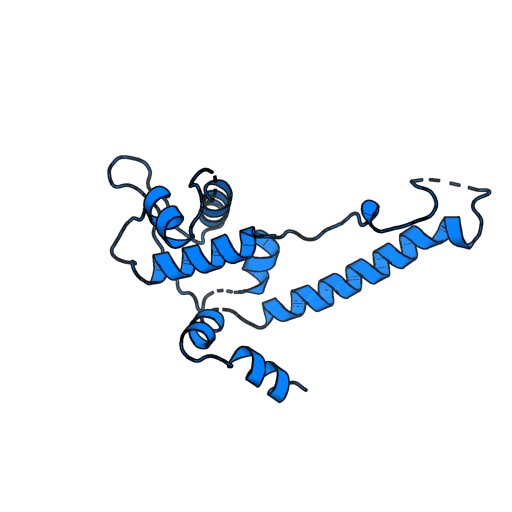50 4.325 1.00 18.55 129 GLN A N 1
ATOM 916 C CA . GLN A 1 130 ? -1.262 -5.780 3.283 1.00 19.57 129 GLN A CA 1
ATOM 917 C C . GLN A 1 130 ? -0.015 -5.073 2.715 1.00 19.29 129 GLN A C 1
ATOM 918 O O . GLN A 1 130 ? 1.025 -5.692 2.507 1.00 20.53 129 GLN A O 1
ATOM 924 N N . TYR A 1 131 ? -0.095 -3.763 2.561 1.00 18.30 130 TYR A N 1
ATOM 925 C CA . TYR A 1 131 ? 1.052 -2.953 2.139 1.00 19.35 130 TYR A CA 1
ATOM 926 C C . TYR A 1 131 ? 2.192 -3.050 3.124 1.00 18.99 130 TYR A C 1
ATOM 927 O O . TYR A 1 131 ? 3.355 -3.308 2.743 1.00 18.13 130 TYR A O 1
ATOM 936 N N . ARG A 1 132 ? 1.875 -2.837 4.401 1.00 20.59 131 ARG A N 1
ATOM 937 C CA . ARG A 1 132 ? 2.890 -2.788 5.439 1.00 17.92 131 ARG A CA 1
ATOM 938 C C . ARG A 1 132 ? 3.509 -4.160 5.678 1.00 19.83 131 ARG A C 1
ATOM 939 O O . ARG A 1 132 ? 4.716 -4.238 5.910 1.00 19.79 131 ARG A O 1
ATOM 947 N N . ALA A 1 133 ? 2.714 -5.225 5.520 1.00 16.96 132 ALA A N 1
ATOM 948 C CA . ALA A 1 133 ? 3.201 -6.636 5.566 1.00 18.77 132 ALA A CA 1
ATOM 949 C C . ALA A 1 133 ? 4.366 -6.863 4.604 1.00 19.23 132 ALA A C 1
ATOM 950 O O . ALA A 1 133 ? 5.274 -7.643 4.889 1.00 21.08 132 ALA A O 1
ATOM 952 N N . TYR A 1 134 ? 4.343 -6.192 3.460 1.00 18.66 133 TYR A N 1
ATOM 953 C CA . TYR A 1 134 ? 5.426 -6.345 2.484 1.00 19.08 133 TYR A CA 1
ATOM 954 C C . TYR A 1 134 ? 6.809 -6.034 3.113 1.00 19.07 133 TYR A C 1
ATOM 955 O O . TYR A 1 134 ? 7.747 -6.843 3.014 1.00 20.64 133 TYR A O 1
ATOM 964 N N . TYR A 1 135 ? 6.919 -4.884 3.769 1.00 18.59 134 TYR A N 1
ATOM 965 C CA . TYR A 1 135 ? 8.187 -4.453 4.351 1.00 18.64 134 TYR A CA 1
ATOM 966 C C . TYR A 1 135 ? 8.622 -5.333 5.513 1.00 18.22 134 TYR A C 1
ATOM 967 O O . TYR A 1 135 ? 9.811 -5.566 5.678 1.00 19.38 134 TYR A O 1
ATOM 976 N N . HIS A 1 136 ? 7.669 -5.895 6.265 1.00 16.10 135 HIS A N 1
ATOM 977 C CA . HIS A 1 136 ? 8.027 -6.786 7.364 1.00 17.29 135 HIS A CA 1
ATOM 978 C C . HIS A 1 136 ? 8.762 -8.075 7.006 1.00 17.73 135 HIS A C 1
ATOM 979 O O . HIS A 1 136 ? 9.348 -8.707 7.900 1.00 17.11 135 HIS A O 1
ATOM 986 N N . GLN A 1 137 ? 8.735 -8.455 5.729 1.00 18.22 136 GLN A N 1
ATOM 987 C CA . GLN A 1 137 ? 9.500 -9.580 5.224 1.00 19.31 136 GLN A CA 1
ATOM 988 C C . GLN A 1 137 ? 10.994 -9.355 5.238 1.00 18.28 136 GLN A C 1
ATOM 989 O O . GLN A 1 137 ? 11.727 -10.320 5.145 1.00 17.05 136 GLN A O 1
ATOM 995 N N . PHE A 1 138 ? 11.451 -8.105 5.295 1.00 15.49 137 PHE A N 1
ATOM 996 C CA . PHE A 1 138 ? 12.861 -7.786 5.058 1.00 16.35 137 PHE A CA 1
ATOM 997 C C . PHE A 1 138 ? 13.492 -7.073 6.216 1.00 14.84 137 PHE A C 1
ATOM 998 O O . PHE A 1 138 ? 12.799 -6.538 7.095 1.00 18.00 137 PHE A O 1
ATOM 1006 N N . THR A 1 139 ? 14.822 -6.999 6.149 1.00 15.25 138 THR A N 1
ATOM 1007 C CA . THR A 1 139 ? 15.620 -6.218 7.080 1.00 17.63 138 THR A CA 1
ATOM 1008 C C . THR A 1 139 ? 16.428 -5.205 6.315 1.00 17.90 138 THR A C 1
ATOM 1009 O O . THR A 1 139 ? 16.485 -5.227 5.100 1.00 18.88 138 THR A O 1
ATOM 1021 N N . ALA A 1 141 ? 19.546 -5.340 6.227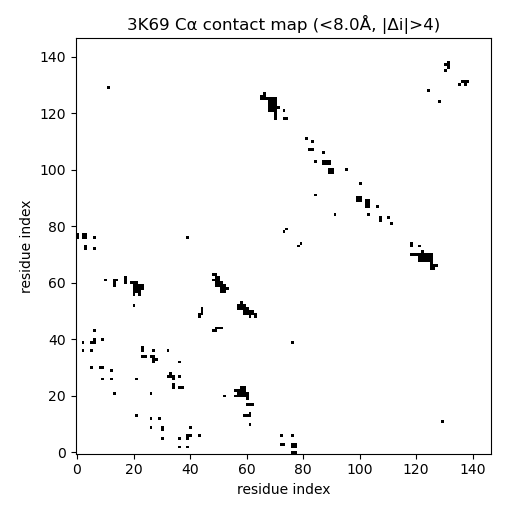 1.00 16.31 140 ALA A N 1
ATOM 1022 C CA . ALA A 1 141 ? 20.580 -6.104 5.549 1.00 17.36 140 ALA A CA 1
ATOM 1023 C C . ALA A 1 141 ? 20.112 -6.496 4.142 1.00 16.84 140 ALA A C 1
ATOM 1024 O O . ALA A 1 141 ? 20.890 -6.514 3.228 1.00 18.80 140 ALA A O 1
ATOM 1026 N N . ASP A 1 142 ? 18.833 -6.842 3.987 1.00 19.36 141 ASP A N 1
ATOM 1027 C CA . ASP A 1 142 ? 18.245 -7.074 2.649 1.00 18.75 141 ASP A CA 1
ATOM 1028 C C . ASP A 1 142 ? 18.323 -5.799 1.821 1.00 18.88 141 ASP A C 1
ATOM 1029 O O . ASP A 1 142 ? 18.589 -5.845 0.633 1.00 16.13 141 ASP A O 1
ATOM 1034 N N . LEU A 1 143 ? 18.077 -4.643 2.444 1.00 20.74 142 LEU A N 1
ATOM 1035 C CA . LEU A 1 143 ? 18.075 -3.399 1.694 1.00 18.76 142 LEU A CA 1
ATOM 1036 C C . LEU A 1 143 ? 19.484 -3.070 1.244 1.00 17.84 142 LEU A C 1
ATOM 1037 O O . LEU A 1 143 ? 19.699 -2.695 0.108 1.00 17.76 142 LEU A O 1
ATOM 1042 N N . GLN A 1 144 ? 20.439 -3.234 2.128 1.00 19.90 143 GLN A N 1
ATOM 1043 C CA . GLN A 1 144 ? 21.844 -3.084 1.763 1.00 19.49 143 GLN A CA 1
ATOM 1044 C C . GLN A 1 144 ? 22.304 -4.051 0.685 1.00 18.88 143 GLN A C 1
ATOM 1045 O O . GLN A 1 144 ? 23.076 -3.660 -0.210 1.00 19.06 143 GLN A O 1
ATOM 1051 N N . ALA A 1 145 ? 21.840 -5.304 0.754 1.00 16.81 144 ALA A N 1
ATOM 1052 C CA . ALA A 1 145 ? 22.033 -6.278 -0.343 1.00 17.15 144 ALA A CA 1
ATOM 1053 C C . ALA A 1 145 ? 21.574 -5.786 -1.725 1.00 17.69 144 ALA A C 1
ATOM 1054 O O . ALA A 1 145 ? 22.285 -5.957 -2.712 1.00 18.30 144 ALA A O 1
ATOM 1056 N N . ASP A 1 146 ? 20.379 -5.204 -1.790 1.00 18.09 145 ASP A N 1
ATOM 1057 C CA . ASP A 1 146 ? 19.830 -4.638 -3.017 1.00 17.63 145 ASP A CA 1
ATOM 1058 C C . ASP A 1 146 ? 20.623 -3.409 -3.544 1.00 18.86 145 ASP A C 1
ATOM 1059 O O . ASP A 1 146 ? 20.833 -3.250 -4.737 1.00 18.25 145 ASP A O 1
ATOM 1064 N N . LEU A 1 147 ? 21.014 -2.539 -2.627 1.00 17.88 146 LEU A N 1
ATOM 1065 C CA . LEU A 1 147 ? 21.861 -1.379 -2.922 1.00 19.18 146 LEU A CA 1
ATOM 1066 C C . LEU A 1 147 ? 23.163 -1.799 -3.577 1.00 19.30 146 LEU A C 1
ATOM 1067 O O . LEU A 1 147 ? 23.666 -1.087 -4.439 1.00 18.64 146 LEU A O 1
ATOM 1072 N N . ASN A 1 148 ? 23.724 -2.922 -3.134 1.00 18.13 147 ASN A N 1
ATOM 1073 C CA . ASN A 1 148 ? 24.983 -3.453 -3.702 1.00 20.19 147 ASN A CA 1
ATOM 1074 C C . ASN A 1 148 ? 24.776 -4.343 -4.940 1.00 22.26 147 ASN A C 1
ATOM 1075 O O . ASN A 1 148 ? 25.603 -4.336 -5.843 1.00 28.00 147 ASN A O 1
ATOM 1080 N N . HIS A 1 149 ? 23.707 -5.140 -4.959 1.00 18.37 148 HIS A N 1
ATOM 1081 C CA . HIS A 1 149 ? 23.337 -5.919 -6.125 1.00 15.56 148 HIS A CA 1
ATOM 1082 C C . HIS A 1 149 ? 21.904 -5.588 -6.530 1.00 16.28 148 HIS A C 1
ATOM 1083 O O . HIS A 1 149 ? 20.935 -6.115 -5.964 1.00 17.33 148 HIS A O 1
ATOM 1090 N N . HIS A 1 150 ? 21.772 -4.674 -7.490 1.00 15.91 149 HIS A N 1
ATOM 1091 C CA . HIS A 1 150 ? 20.465 -4.186 -7.894 1.00 16.49 149 HIS A CA 1
ATOM 1092 C C . HIS A 1 150 ? 19.614 -5.303 -8.481 1.00 16.62 149 HIS A C 1
ATOM 1093 O O . HIS A 1 150 ? 20.130 -6.233 -9.055 1.00 17.98 149 HIS A O 1
ATOM 1100 N N . GLY A 1 151 ? 18.306 -5.194 -8.283 1.00 17.02 150 GLY A N 1
ATOM 1101 C CA . GLY A 1 151 ? 17.342 -6.153 -8.786 1.00 18.21 150 GLY A CA 1
ATOM 1102 C C . GLY A 1 151 ? 17.007 -7.236 -7.792 1.00 18.18 150 GLY A C 1
ATOM 1103 O O . GLY A 1 151 ? 16.261 -8.155 -8.113 1.00 17.36 150 GLY A O 1
ATOM 1104 N N . THR A 1 152 ? 17.562 -7.152 -6.586 1.00 19.64 151 THR A N 1
ATOM 1105 C CA . THR A 1 152 ? 17.321 -8.182 -5.552 1.00 21.04 151 THR A CA 1
ATOM 1106 C C . THR A 1 152 ? 15.851 -8.184 -5.077 1.00 20.32 151 THR A C 1
ATOM 1107 O O . THR A 1 152 ? 15.244 -9.222 -4.937 1.00 18.11 151 THR A O 1
ATOM 1111 N N . PHE A 1 153 ? 15.269 -7.014 -4.849 1.00 17.58 152 PHE A N 1
ATOM 1112 C CA . PHE A 1 153 ? 13.843 -6.941 -4.513 1.00 17.91 152 PHE A CA 1
ATOM 1113 C C . PHE A 1 153 ? 12.966 -7.387 -5.655 1.00 18.20 152 PHE A C 1
ATOM 1114 O O . PHE A 1 153 ? 11.939 -8.027 -5.415 1.00 16.34 152 PHE A O 1
ATOM 1122 N N . LEU A 1 154 ? 13.368 -7.065 -6.882 1.00 18.60 153 LEU A N 1
ATOM 1123 C CA . LEU A 1 154 ? 12.589 -7.445 -8.059 1.00 18.08 153 LEU A CA 1
ATOM 1124 C C . LEU A 1 154 ? 12.580 -8.962 -8.236 1.00 17.46 153 LEU A C 1
ATOM 1125 O O . LEU A 1 154 ? 11.554 -9.534 -8.555 1.00 19.54 153 LEU A O 1
ATOM 1130 N N . GLN A 1 155 ? 13.733 -9.590 -8.003 1.00 17.42 154 GLN A N 1
ATOM 1131 C CA . GLN A 1 155 ? 13.866 -11.047 -8.039 1.00 20.22 154 GLN A CA 1
ATOM 1132 C C . GLN A 1 155 ? 13.047 -11.733 -6.944 1.00 20.13 154 GLN A C 1
ATOM 1133 O O . GLN A 1 155 ? 12.356 -12.703 -7.217 1.00 23.21 154 GLN A O 1
ATOM 1139 N N . HIS A 1 156 ? 13.079 -11.210 -5.728 1.00 17.80 155 HIS A N 1
ATOM 1140 C CA . HIS A 1 156 ? 12.213 -11.713 -4.636 1.00 19.86 155 HIS A CA 1
ATOM 1141 C C . HIS A 1 156 ? 10.714 -11.695 -5.046 1.00 20.31 155 HIS A C 1
ATOM 1142 O O . HIS A 1 156 ? 9.972 -12.621 -4.757 1.00 19.49 155 HIS A O 1
ATOM 1149 N N . GLU A 1 157 ? 10.260 -10.614 -5.701 1.00 21.83 156 GLU A N 1
ATOM 1150 C CA . GLU A 1 157 ? 8.889 -10.545 -6.211 1.00 19.84 156 GLU A CA 1
ATOM 1151 C C . GLU A 1 157 ? 8.620 -11.659 -7.245 1.00 24.95 156 GLU A C 1
ATOM 1152 O O . GLU A 1 157 ? 7.619 -12.390 -7.161 1.00 25.48 156 GLU A O 1
ATOM 1158 N N . GLN A 1 158 ? 9.497 -11.775 -8.230 1.00 25.00 157 GLN A N 1
ATOM 1159 C CA . GLN A 1 158 ? 9.371 -12.880 -9.203 1.00 27.68 157 GLN A CA 1
ATOM 1160 C C . GLN A 1 158 ? 9.282 -14.224 -8.490 1.00 28.50 157 GLN A C 1
ATOM 1161 O O . GLN A 1 158 ? 8.407 -15.012 -8.800 1.00 30.19 157 GLN A O 1
ATOM 1167 N N . ASP A 1 159 ? 10.179 -14.475 -7.534 1.00 30.08 158 ASP A N 1
ATOM 1168 C CA . ASP A 1 159 ? 10.219 -15.772 -6.822 1.00 33.22 158 ASP A CA 1
ATOM 1169 C C . ASP A 1 159 ? 8.925 -16.051 -6.046 1.00 36.49 158 ASP A C 1
ATOM 1170 O O . ASP A 1 159 ? 8.499 -17.200 -5.927 1.00 38.29 158 ASP A O 1
ATOM 1175 N N . SER A 1 160 ? 8.304 -14.998 -5.532 1.00 40.39 159 SER A N 1
ATOM 1176 C CA . SER A 1 160 ? 7.068 -15.124 -4.776 1.00 46.21 159 SER A CA 1
ATOM 1177 C C . SER A 1 160 ? 5.880 -15.429 -5.677 1.00 48.89 159 SER A C 1
ATOM 1178 O O . SER A 1 160 ? 5.047 -16.256 -5.322 1.00 51.04 159 SER A O 1
ATOM 1181 N N . GLU A 1 161 ? 5.826 -14.759 -6.833 1.00 51.79 160 GLU A N 1
ATOM 1182 C CA . GLU A 1 161 ? 4.693 -14.823 -7.772 1.00 53.49 160 GLU A CA 1
ATOM 1183 C C . GLU A 1 161 ? 4.226 -16.265 -8.088 1.00 56.60 160 GLU A C 1
ATOM 1184 O O . GLU A 1 161 ? 4.712 -16.926 -9.021 1.00 57.97 160 GLU A O 1
#